Protein AF-A0A0M8XVI4-F1 (afdb_monomer_lite)

Secondary structure (DSSP, 8-state):
-----GGGSS---------TTSSHHHHHHHHHHHHHHTT-------TTSSSHHHHHHTT-----TT-----

Radius of gyration: 14.6 Å; chains: 1; bounding box: 35×29×34 Å

pLDDT: mean 90.33, std 9.72, range [48.16, 96.56]

Structure (mmCIF, N/CA/C/O backbone):
data_AF-A0A0M8XVI4-F1
#
_entry.id   AF-A0A0M8XVI4-F1
#
loop_
_atom_site.group_PDB
_atom_site.id
_atom_site.type_symbol
_atom_site.label_atom_id
_atom_site.label_alt_id
_atom_site.label_comp_id
_atom_site.label_asym_id
_atom_site.label_entity_id
_atom_site.label_seq_id
_atom_site.pdbx_PDB_ins_code
_atom_site.Cartn_x
_atom_site.Cartn_y
_atom_site.Cartn_z
_atom_site.occupancy
_atom_site.B_iso_or_equiv
_atom_site.auth_seq_id
_atom_site.auth_comp_id
_atom_site.auth_asym_id
_atom_site.auth_atom_id
_atom_site.pdbx_PDB_model_num
ATOM 1 N N . MET A 1 1 ? 9.414 11.229 -14.008 1.00 62.00 1 MET A N 1
ATOM 2 C CA . MET A 1 1 ? 8.518 10.081 -13.757 1.00 62.00 1 MET A CA 1
ATOM 3 C C . MET A 1 1 ? 9.246 8.837 -14.225 1.00 62.00 1 MET A C 1
ATOM 5 O O . MET A 1 1 ? 9.689 8.835 -15.364 1.00 62.00 1 MET A O 1
ATOM 9 N N . VAL A 1 2 ? 9.435 7.849 -13.351 1.00 82.69 2 VAL A N 1
ATOM 10 C CA . VAL A 1 2 ? 10.029 6.552 -13.715 1.00 82.69 2 VAL A CA 1
ATOM 11 C C . VAL A 1 2 ? 8.882 5.558 -13.850 1.00 82.69 2 VAL A C 1
ATOM 13 O O . VAL A 1 2 ? 8.028 5.500 -12.967 1.00 82.69 2 VAL A O 1
ATOM 16 N N . VAL A 1 3 ? 8.844 4.829 -14.962 1.00 85.44 3 VAL A N 1
ATOM 17 C CA . VAL A 1 3 ? 7.900 3.732 -15.194 1.00 85.44 3 VAL A CA 1
ATOM 18 C C . VAL A 1 3 ? 8.721 2.456 -15.216 1.00 85.44 3 VAL A C 1
ATOM 20 O O . VAL A 1 3 ? 9.683 2.358 -15.974 1.00 85.44 3 VAL A O 1
ATOM 23 N N . TRP A 1 4 ? 8.369 1.520 -14.346 1.00 86.25 4 TRP A N 1
ATOM 24 C CA . TRP A 1 4 ? 9.060 0.250 -14.200 1.00 86.25 4 TRP A CA 1
ATOM 25 C C . TRP A 1 4 ? 8.033 -0.873 -14.251 1.00 86.25 4 TRP A C 1
ATOM 27 O O . TRP A 1 4 ? 7.026 -0.818 -13.5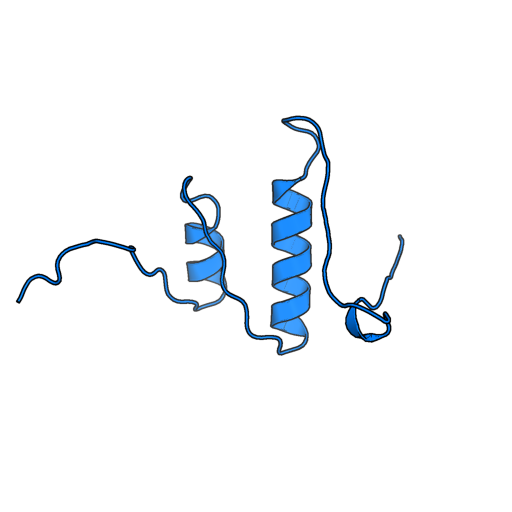43 1.00 86.25 4 TRP A O 1
ATOM 37 N N . ASP A 1 5 ? 8.285 -1.856 -15.110 1.00 88.62 5 ASP A N 1
ATOM 38 C CA . ASP A 1 5 ? 7.476 -3.063 -15.196 1.00 88.62 5 ASP A CA 1
ATOM 39 C C . ASP A 1 5 ? 8.098 -4.154 -14.324 1.00 88.62 5 ASP A C 1
ATOM 41 O O . ASP A 1 5 ? 9.062 -4.816 -14.714 1.00 88.62 5 ASP A O 1
ATOM 45 N N . ARG A 1 6 ? 7.534 -4.328 -13.125 1.00 88.19 6 ARG A N 1
ATOM 46 C CA . ARG A 1 6 ? 7.929 -5.383 -12.187 1.00 88.19 6 ARG A CA 1
ATOM 47 C C . ARG A 1 6 ? 7.801 -6.776 -12.799 1.00 88.19 6 ARG A C 1
ATOM 49 O O . ARG A 1 6 ? 8.593 -7.645 -12.462 1.00 88.19 6 ARG A O 1
ATOM 56 N N . TRP A 1 7 ? 6.830 -6.994 -13.681 1.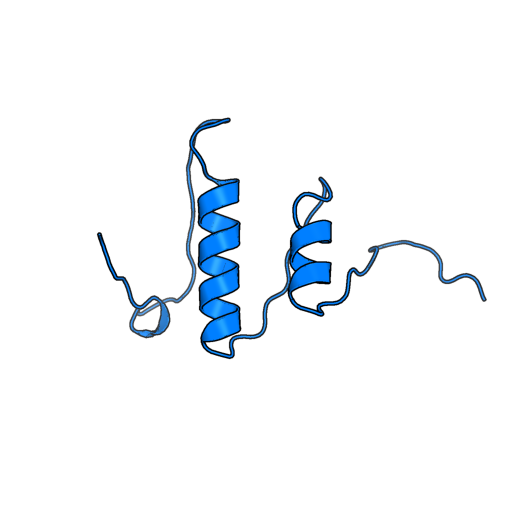00 88.94 7 TRP A N 1
ATOM 57 C CA . TRP A 1 7 ? 6.507 -8.319 -14.218 1.00 88.94 7 TRP A CA 1
ATOM 58 C C . TRP A 1 7 ? 7.456 -8.765 -15.333 1.00 88.94 7 TRP A C 1
ATOM 60 O O . TRP A 1 7 ? 7.459 -9.937 -15.704 1.00 88.94 7 TRP A O 1
ATOM 70 N N . ALA A 1 8 ? 8.291 -7.852 -15.830 1.00 92.19 8 ALA A N 1
ATOM 71 C CA . ALA A 1 8 ? 9.363 -8.143 -16.775 1.00 92.19 8 ALA A CA 1
ATOM 72 C C . ALA A 1 8 ? 10.712 -8.457 -16.093 1.00 92.19 8 ALA A C 1
ATOM 74 O O . ALA A 1 8 ? 11.689 -8.728 -16.789 1.00 92.19 8 ALA A O 1
ATOM 75 N N . ALA A 1 9 ? 10.797 -8.383 -14.759 1.00 91.75 9 ALA A N 1
ATOM 76 C CA . ALA A 1 9 ? 12.017 -8.684 -14.011 1.00 91.75 9 ALA A CA 1
ATOM 77 C C . ALA A 1 9 ? 12.215 -10.197 -13.806 1.00 91.75 9 ALA A C 1
ATOM 79 O O . ALA A 1 9 ? 11.245 -10.951 -13.765 1.00 91.75 9 ALA A O 1
ATOM 80 N N . ASP A 1 10 ? 13.466 -10.626 -13.597 1.00 94.94 10 ASP A N 1
ATOM 81 C CA . ASP A 1 10 ? 13.797 -12.029 -13.283 1.00 94.94 10 ASP A CA 1
ATOM 82 C C . ASP A 1 10 ? 13.111 -12.516 -11.994 1.00 94.94 10 ASP A C 1
ATOM 84 O O . ASP A 1 10 ? 12.740 -13.684 -11.879 1.00 94.94 10 ASP A O 1
ATOM 88 N N . THR A 1 11 ? 12.909 -11.597 -11.044 1.00 92.12 11 THR A N 1
ATOM 89 C CA . THR A 1 11 ? 12.149 -11.812 -9.811 1.00 92.12 11 THR A CA 1
ATOM 90 C C . THR A 1 11 ? 11.213 -10.632 -9.578 1.00 92.12 11 THR A C 1
ATOM 92 O O . THR A 1 11 ? 11.606 -9.476 -9.730 1.00 92.12 11 THR A O 1
ATOM 95 N N . TYR A 1 12 ? 9.980 -10.921 -9.162 1.00 91.69 12 TYR A N 1
ATOM 96 C CA . TYR A 1 12 ? 8.943 -9.907 -8.936 1.00 91.69 12 TYR A CA 1
ATOM 97 C C . TYR A 1 12 ? 8.996 -9.283 -7.533 1.00 91.69 12 TYR A C 1
ATOM 99 O O . TYR A 1 12 ? 8.314 -8.299 -7.256 1.00 91.69 12 TYR A O 1
ATOM 107 N N . ASP A 1 13 ? 9.807 -9.825 -6.631 1.00 91.50 13 ASP A N 1
ATOM 108 C CA . ASP A 1 13 ? 9.929 -9.327 -5.265 1.00 91.50 13 ASP A CA 1
ATOM 109 C C . ASP A 1 13 ? 10.500 -7.905 -5.220 1.00 91.50 13 ASP A C 1
ATOM 111 O O . ASP A 1 13 ? 11.355 -7.506 -6.010 1.00 91.50 13 ASP A O 1
ATOM 115 N N . THR A 1 14 ? 10.014 -7.105 -4.273 1.00 92.25 14 THR A N 1
ATOM 116 C CA . THR A 1 14 ? 10.433 -5.711 -4.098 1.00 92.25 14 THR A CA 1
ATOM 117 C C . THR A 1 14 ? 10.676 -5.416 -2.624 1.00 92.25 14 THR A C 1
ATOM 119 O O . THR A 1 14 ? 9.838 -5.721 -1.777 1.00 92.25 14 THR A O 1
ATOM 122 N N . VAL A 1 15 ? 11.799 -4.763 -2.315 1.00 94.50 15 VAL A N 1
ATOM 123 C CA . VAL A 1 15 ? 12.131 -4.287 -0.965 1.00 94.50 15 VAL A CA 1
ATOM 124 C C . VAL A 1 15 ? 12.117 -2.761 -0.954 1.00 94.50 15 VAL A C 1
ATOM 126 O O . VAL A 1 15 ? 12.856 -2.120 -1.699 1.00 94.50 15 VAL A O 1
ATOM 129 N N . VAL A 1 16 ? 11.287 -2.167 -0.093 1.00 93.75 16 VAL A N 1
ATOM 130 C CA . VAL A 1 16 ? 11.161 -0.708 0.047 1.00 93.75 16 VAL A CA 1
ATOM 131 C C . VAL A 1 16 ? 11.783 -0.260 1.370 1.00 93.75 16 VAL A C 1
ATOM 133 O O . VAL A 1 16 ? 11.229 -0.509 2.440 1.00 93.75 16 VAL A O 1
ATOM 136 N N . LEU A 1 17 ? 12.920 0.436 1.300 1.00 96.12 17 LEU A N 1
ATOM 137 C CA . LEU A 1 17 ? 13.631 0.983 2.460 1.00 96.12 17 LEU A CA 1
ATOM 138 C C . LEU A 1 17 ? 13.440 2.497 2.533 1.00 96.12 17 LEU A C 1
ATOM 140 O O . LEU A 1 17 ? 13.687 3.209 1.563 1.00 96.12 17 LEU A O 1
ATOM 144 N N . ALA A 1 18 ? 13.007 3.000 3.687 1.00 94.38 18 ALA A N 1
ATOM 145 C CA . ALA A 1 18 ? 12.756 4.423 3.871 1.00 94.38 18 ALA A CA 1
ATOM 146 C C . ALA A 1 18 ? 12.790 4.809 5.358 1.00 94.38 18 ALA A C 1
ATOM 148 O O . ALA A 1 18 ? 12.470 3.997 6.225 1.00 94.38 18 ALA A O 1
ATOM 149 N N . ARG A 1 19 ? 13.127 6.069 5.661 1.00 95.38 19 ARG A N 1
ATOM 150 C CA . ARG A 1 19 ? 12.975 6.627 7.019 1.00 95.38 19 ARG A CA 1
ATOM 151 C C . ARG A 1 19 ? 11.497 6.870 7.336 1.00 95.38 19 ARG A C 1
ATOM 153 O O . ARG A 1 19 ? 10.691 7.061 6.421 1.00 95.38 19 ARG A O 1
ATOM 160 N N . SER A 1 20 ? 11.143 6.942 8.617 1.00 90.88 20 SER A N 1
ATOM 161 C CA . SER A 1 20 ? 9.790 7.357 9.011 1.00 90.88 20 SER A CA 1
ATOM 162 C C . SER A 1 20 ? 9.429 8.716 8.390 1.00 90.88 20 SER A C 1
ATOM 164 O O . SER A 1 20 ? 10.284 9.592 8.259 1.00 90.88 20 SER A O 1
ATOM 166 N N . GLY A 1 21 ? 8.187 8.855 7.920 1.00 90.44 21 GLY A N 1
ATOM 167 C CA . GLY A 1 21 ? 7.691 10.064 7.251 1.00 90.44 21 GLY A CA 1
ATOM 168 C C . GLY A 1 21 ? 8.171 10.290 5.809 1.00 90.44 21 GLY A C 1
ATOM 169 O O . GLY A 1 21 ? 7.726 11.237 5.172 1.00 90.44 21 GLY A O 1
ATOM 170 N N . SER A 1 22 ? 9.025 9.429 5.242 1.00 95.06 22 SER A N 1
ATOM 171 C CA . SER A 1 22 ? 9.569 9.629 3.881 1.00 95.06 22 SER A CA 1
ATOM 172 C C . SER A 1 22 ? 8.675 9.125 2.736 1.00 95.06 22 SER A C 1
ATOM 174 O O . SER A 1 22 ? 9.105 9.073 1.588 1.00 95.06 22 SER A O 1
ATOM 176 N N . GLY A 1 23 ? 7.424 8.755 3.030 1.00 93.44 23 GLY A N 1
ATOM 177 C CA . GLY A 1 23 ? 6.448 8.347 2.013 1.00 93.44 23 GLY A CA 1
ATOM 178 C C . GLY A 1 23 ? 6.415 6.851 1.684 1.00 93.44 23 GLY A C 1
ATOM 179 O O . GLY A 1 23 ? 5.757 6.475 0.717 1.00 93.44 23 GLY A O 1
ATOM 180 N N . LYS A 1 24 ? 7.042 5.981 2.493 1.00 95.06 24 LYS A N 1
ATOM 181 C CA . LYS A 1 24 ? 6.993 4.512 2.321 1.00 95.06 24 LYS A CA 1
ATOM 182 C C . LYS A 1 24 ? 5.564 3.989 2.143 1.00 95.06 24 LYS A C 1
ATOM 184 O O . LYS A 1 24 ? 5.271 3.351 1.140 1.00 95.06 24 LYS A O 1
ATOM 189 N N . SER A 1 25 ? 4.668 4.284 3.090 1.00 92.75 25 SER A N 1
ATOM 190 C CA . SER A 1 25 ? 3.284 3.789 3.033 1.00 92.75 25 SER A CA 1
ATOM 191 C C . SER A 1 25 ? 2.509 4.364 1.842 1.00 92.75 25 SER A C 1
ATOM 193 O O . SER A 1 25 ? 1.680 3.669 1.267 1.00 92.75 25 SER A O 1
ATOM 195 N N . TYR A 1 26 ? 2.807 5.595 1.412 1.00 93.62 26 TYR A N 1
ATOM 196 C CA . TYR A 1 26 ? 2.209 6.166 0.201 1.00 93.62 26 TYR A CA 1
ATOM 197 C C . TYR A 1 26 ? 2.654 5.407 -1.056 1.00 93.62 26 TYR A C 1
ATOM 199 O O . TYR A 1 26 ? 1.816 5.012 -1.865 1.00 93.62 26 TYR A O 1
ATOM 207 N N . PHE A 1 27 ? 3.959 5.151 -1.192 1.00 94.12 27 PHE A N 1
ATOM 208 C CA . PHE A 1 27 ? 4.503 4.375 -2.303 1.00 94.12 27 PHE A CA 1
ATOM 209 C C . PHE A 1 27 ? 3.917 2.957 -2.346 1.00 94.12 27 PHE A C 1
ATOM 211 O O . PHE A 1 27 ? 3.399 2.557 -3.384 1.00 94.12 27 PHE A O 1
ATOM 218 N N . CYS A 1 28 ? 3.917 2.235 -1.219 1.00 94.88 28 CYS A N 1
ATOM 219 C CA . CYS A 1 28 ? 3.369 0.877 -1.134 1.00 94.88 28 CYS A CA 1
ATOM 220 C C . CYS A 1 28 ? 1.880 0.817 -1.515 1.00 94.88 28 CYS A C 1
ATOM 222 O O . CYS A 1 28 ? 1.486 -0.043 -2.297 1.00 94.88 28 CYS A O 1
ATOM 224 N N . LYS A 1 29 ? 1.049 1.749 -1.024 1.00 95.81 29 LYS A N 1
ATOM 225 C CA . LYS A 1 29 ? -0.385 1.805 -1.372 1.00 95.81 29 LYS A CA 1
ATOM 226 C C . LYS A 1 29 ? -0.601 2.078 -2.859 1.00 95.81 29 LYS A C 1
ATOM 228 O O . LYS A 1 29 ? -1.495 1.501 -3.469 1.00 95.81 29 LYS A O 1
ATOM 233 N N . LEU A 1 30 ? 0.220 2.941 -3.450 1.00 94.69 30 LEU A N 1
ATOM 234 C CA . LEU A 1 30 ? 0.126 3.271 -4.865 1.00 94.69 30 LEU A CA 1
ATOM 235 C C . LEU A 1 30 ? 0.593 2.115 -5.765 1.00 94.69 30 LEU A C 1
ATOM 237 O O . LEU A 1 30 ? -0.037 1.846 -6.785 1.00 94.69 30 LEU A O 1
ATOM 241 N N . ASP A 1 31 ? 1.673 1.428 -5.392 1.00 94.12 31 ASP A N 1
ATOM 242 C CA . ASP A 1 31 ? 2.148 0.220 -6.077 1.00 94.12 31 ASP A CA 1
ATOM 243 C C . ASP A 1 31 ? 1.108 -0.912 -6.027 1.00 94.12 31 ASP A C 1
ATOM 245 O O . ASP A 1 31 ? 0.796 -1.537 -7.045 1.00 94.12 31 ASP A O 1
ATOM 249 N N . LEU A 1 32 ? 0.488 -1.104 -4.860 1.00 95.62 32 LEU A N 1
ATOM 250 C CA . LEU A 1 32 ? -0.614 -2.038 -4.665 1.00 95.62 32 LEU A CA 1
ATOM 251 C C . LEU A 1 32 ? -1.809 -1.699 -5.566 1.00 95.62 32 LEU A C 1
ATOM 253 O O . LEU A 1 32 ? -2.276 -2.559 -6.305 1.00 95.62 32 LEU A O 1
ATOM 257 N N . LEU A 1 33 ? -2.266 -0.442 -5.569 1.00 95.88 33 LEU A N 1
ATOM 258 C CA . LEU A 1 33 ? -3.372 0.005 -6.425 1.00 95.88 33 LEU A CA 1
ATOM 259 C C . LEU A 1 33 ? -3.093 -0.212 -7.915 1.00 95.88 33 LEU A C 1
ATOM 261 O O . LEU A 1 33 ? -3.985 -0.629 -8.649 1.00 95.88 33 LEU A O 1
ATOM 265 N N . ARG A 1 34 ? -1.864 0.046 -8.372 1.00 94.12 34 ARG A N 1
ATOM 266 C CA . ARG A 1 34 ? -1.473 -0.218 -9.766 1.00 94.12 34 ARG A CA 1
ATOM 267 C C . ARG A 1 34 ? -1.484 -1.701 -10.093 1.00 94.12 34 ARG A C 1
ATOM 269 O O . ARG A 1 34 ? -1.888 -2.074 -11.185 1.00 94.12 34 ARG A O 1
ATOM 276 N N . SER A 1 35 ? -1.081 -2.537 -9.146 1.00 93.94 35 SER A N 1
ATOM 277 C CA . SER A 1 35 ? -1.118 -3.989 -9.317 1.00 93.94 35 SER A CA 1
ATOM 278 C C . SER A 1 35 ? -2.554 -4.491 -9.425 1.00 93.94 35 SER A C 1
ATOM 280 O O . SER A 1 35 ? -2.872 -5.215 -10.365 1.00 93.94 35 SER A O 1
ATOM 282 N N 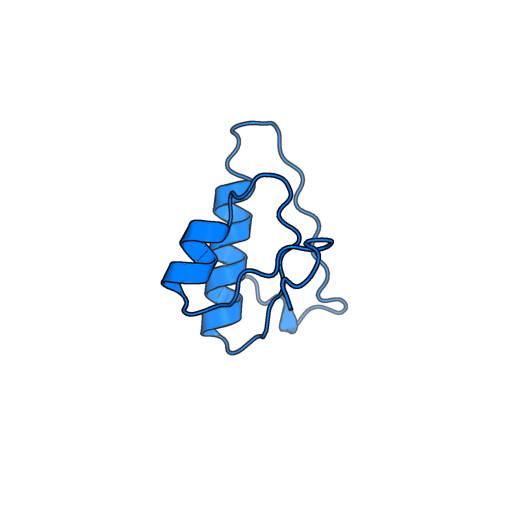. LEU A 1 36 ? -3.437 -4.024 -8.535 1.00 95.38 36 LEU A N 1
ATOM 283 C CA . LEU A 1 36 ? -4.871 -4.315 -8.596 1.00 95.38 36 LEU A CA 1
ATOM 284 C C . LEU A 1 36 ? -5.478 -3.851 -9.929 1.00 95.38 36 LEU A C 1
ATOM 286 O O . LEU A 1 36 ? -6.228 -4.596 -10.553 1.00 95.38 36 LEU A O 1
ATOM 290 N N . TYR A 1 37 ? -5.113 -2.654 -10.402 1.00 94.00 37 TYR A N 1
ATOM 291 C CA . TYR A 1 37 ? -5.550 -2.137 -11.703 1.00 94.00 37 TYR A CA 1
ATOM 292 C C . TYR A 1 37 ? -5.105 -3.031 -12.872 1.00 94.00 37 TYR A C 1
ATOM 294 O O . TYR A 1 37 ? -5.860 -3.226 -13.820 1.00 94.00 37 TYR A O 1
ATOM 302 N N . SER A 1 38 ? -3.914 -3.623 -12.784 1.00 92.69 38 SER A N 1
ATOM 303 C CA . SER A 1 38 ? -3.403 -4.594 -13.759 1.00 92.69 38 SER A CA 1
ATOM 304 C C . SER A 1 38 ? -3.965 -6.015 -13.580 1.00 92.69 38 SER A C 1
ATOM 306 O O . SER A 1 38 ? -3.499 -6.936 -14.247 1.00 92.69 38 SER A O 1
ATOM 308 N N . GLY A 1 39 ? -4.949 -6.218 -12.696 1.00 93.88 39 GLY A N 1
ATOM 309 C CA . GLY A 1 39 ? -5.607 -7.511 -12.475 1.00 93.88 39 GLY A CA 1
ATOM 310 C C . GLY A 1 39 ? -4.864 -8.464 -11.535 1.00 93.88 39 GLY A C 1
ATOM 311 O O . GLY A 1 39 ? -5.188 -9.648 -11.485 1.00 93.88 39 GLY A O 1
ATOM 312 N N . VAL A 1 40 ? -3.870 -7.977 -10.790 1.00 94.31 40 VAL A N 1
ATOM 313 C CA . VAL A 1 40 ? -3.088 -8.792 -9.851 1.00 94.31 40 VAL A CA 1
ATOM 314 C C . VAL A 1 40 ? -3.827 -8.901 -8.523 1.00 94.31 40 VAL A C 1
ATOM 316 O O . VAL A 1 40 ? -4.148 -7.888 -7.906 1.00 94.31 40 VAL A O 1
ATOM 319 N N . THR A 1 41 ? -4.041 -10.123 -8.039 1.00 94.75 41 THR A N 1
ATOM 320 C CA . THR A 1 41 ? -4.565 -10.365 -6.688 1.00 94.75 41 THR A CA 1
ATOM 321 C C . THR A 1 41 ? -3.503 -10.048 -5.642 1.00 94.75 41 THR A C 1
ATOM 323 O O . THR A 1 41 ? -2.357 -10.475 -5.768 1.00 94.75 41 THR A O 1
ATOM 326 N N . ALA A 1 42 ? -3.885 -9.344 -4.579 1.00 95.00 42 ALA A N 1
ATOM 327 C CA . ALA A 1 42 ? -2.966 -8.953 -3.520 1.00 95.00 42 ALA A CA 1
ATOM 328 C C . ALA A 1 42 ? -3.540 -9.223 -2.127 1.00 95.00 42 ALA A C 1
ATOM 330 O O . ALA A 1 42 ? -4.743 -9.108 -1.898 1.00 95.00 42 ALA A O 1
ATOM 331 N N . ALA A 1 43 ? -2.647 -9.537 -1.191 1.00 95.81 43 ALA A N 1
ATOM 332 C CA . ALA A 1 43 ? -2.922 -9.626 0.235 1.00 95.81 43 ALA A CA 1
ATOM 333 C C . ALA A 1 43 ? -1.911 -8.751 0.985 1.00 95.81 43 ALA A C 1
ATOM 335 O O . ALA A 1 43 ? -0.744 -8.676 0.598 1.00 95.81 43 ALA A O 1
ATOM 336 N N . VAL A 1 44 ? -2.359 -8.083 2.047 1.00 95.62 44 VAL A N 1
ATOM 337 C CA . VAL A 1 44 ? -1.524 -7.190 2.859 1.00 95.62 44 VAL A CA 1
ATOM 338 C C . VAL A 1 44 ? -1.592 -7.642 4.309 1.00 95.62 44 VAL A C 1
ATOM 340 O O . VAL A 1 44 ? -2.679 -7.832 4.849 1.00 95.62 44 VAL A O 1
ATOM 343 N N . ILE A 1 45 ? -0.428 -7.802 4.936 1.00 94.75 45 ILE A N 1
ATOM 344 C CA . ILE A 1 45 ? -0.317 -7.983 6.384 1.00 94.75 45 ILE A CA 1
ATOM 345 C C . ILE A 1 45 ? -0.241 -6.585 6.995 1.00 94.75 45 ILE A C 1
ATOM 347 O O . ILE A 1 45 ? 0.740 -5.873 6.784 1.00 94.75 45 ILE A O 1
ATOM 351 N N . ASP A 1 46 ? -1.290 -6.193 7.711 1.00 94.12 46 ASP A N 1
ATOM 352 C CA . ASP A 1 46 ? -1.492 -4.824 8.186 1.00 94.12 46 ASP A CA 1
ATOM 353 C C . ASP A 1 46 ? -1.710 -4.790 9.708 1.00 94.12 46 ASP A C 1
ATOM 355 O O . ASP A 1 46 ? -2.847 -4.820 10.167 1.00 94.12 46 ASP A O 1
ATOM 359 N N . PRO A 1 47 ? -0.634 -4.777 10.514 1.00 90.56 47 PRO A N 1
ATOM 360 C CA . PRO A 1 47 ? -0.749 -4.751 11.973 1.00 90.56 47 PRO A CA 1
ATOM 361 C C . PRO A 1 47 ? -1.194 -3.390 12.535 1.00 90.56 47 PRO A C 1
ATOM 363 O O . PRO A 1 47 ? -1.492 -3.302 13.722 1.00 90.56 47 PRO A O 1
ATOM 366 N N . GLU A 1 48 ? -1.199 -2.332 11.718 1.00 91.81 48 GLU A N 1
ATOM 367 C CA . GLU A 1 48 ? -1.490 -0.950 12.130 1.00 91.81 48 GLU A CA 1
ATOM 368 C C . GLU A 1 48 ? -2.806 -0.413 11.531 1.00 91.81 48 GLU A C 1
ATOM 370 O O . GLU A 1 48 ? -3.096 0.779 11.640 1.00 91.81 48 GLU A O 1
ATOM 375 N N . ASP A 1 49 ? -3.601 -1.274 10.885 1.00 92.81 49 ASP A N 1
ATOM 376 C CA . ASP A 1 49 ? -4.854 -0.925 10.200 1.00 92.81 49 ASP A CA 1
ATOM 377 C C . ASP A 1 49 ? -4.714 0.226 9.168 1.00 92.81 49 ASP A C 1
ATOM 379 O O . ASP A 1 49 ? -5.679 0.932 8.840 1.00 92.81 49 ASP A O 1
ATOM 383 N N . GLU A 1 50 ? -3.514 0.431 8.607 1.00 94.12 50 GLU A N 1
ATOM 384 C CA . GLU A 1 50 ? -3.223 1.501 7.647 1.00 94.12 50 GLU A CA 1
ATOM 385 C C . GLU A 1 50 ? -3.891 1.278 6.278 1.00 94.12 50 GLU A C 1
ATOM 387 O O . GLU A 1 50 ? -4.099 2.236 5.513 1.00 94.12 50 GLU A O 1
ATOM 392 N N . TYR A 1 51 ? -4.176 0.024 5.932 1.00 95.75 51 TYR A N 1
ATOM 393 C CA . TYR A 1 51 ? -4.723 -0.425 4.656 1.00 95.75 51 TYR A CA 1
ATOM 394 C C . TYR A 1 51 ? -6.219 -0.709 4.726 1.00 95.75 51 TYR A C 1
ATOM 396 O O . TYR A 1 51 ? -6.843 -0.742 3.672 1.00 95.75 51 TYR A O 1
ATOM 404 N N . THR A 1 52 ? -6.834 -0.793 5.909 1.00 95.19 52 THR A N 1
ATOM 405 C CA . THR A 1 52 ? -8.282 -1.030 6.073 1.00 95.19 52 THR A CA 1
ATOM 406 C C . THR A 1 52 ? -9.139 -0.119 5.189 1.00 95.19 52 THR A C 1
ATOM 408 O O . THR A 1 52 ? -10.000 -0.591 4.448 1.00 95.19 52 THR A O 1
ATOM 411 N N . ARG A 1 53 ? -8.854 1.192 5.165 1.00 94.81 53 ARG A N 1
A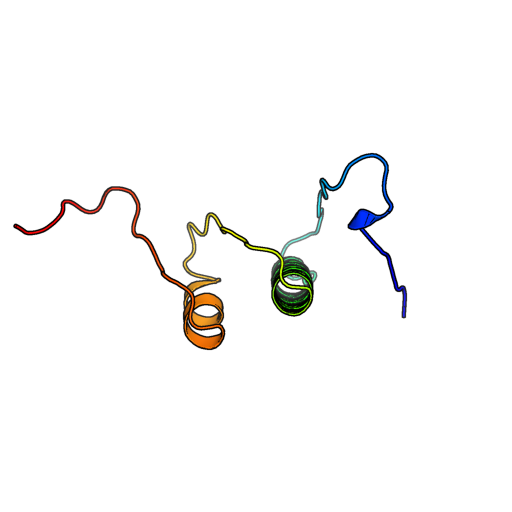TOM 412 C CA . ARG A 1 53 ? -9.574 2.140 4.291 1.00 94.81 53 ARG A CA 1
ATOM 413 C C . ARG A 1 53 ? -9.369 1.857 2.803 1.00 94.81 53 ARG A C 1
ATOM 415 O O . ARG A 1 53 ? -10.304 2.018 2.023 1.00 94.81 53 ARG A O 1
ATOM 422 N N . LEU A 1 54 ? -8.153 1.478 2.414 1.00 95.94 54 LEU A N 1
ATOM 423 C CA . LEU A 1 54 ? -7.825 1.153 1.029 1.00 95.94 54 LEU A CA 1
ATOM 424 C C . LEU A 1 54 ? -8.547 -0.123 0.598 1.00 95.94 54 LEU A C 1
ATOM 426 O O . LEU A 1 54 ?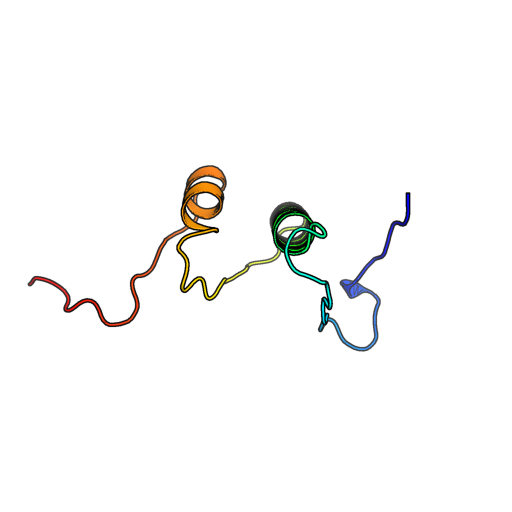 -9.173 -0.127 -0.454 1.00 95.94 54 LEU A O 1
ATOM 430 N N . THR A 1 55 ? -8.508 -1.159 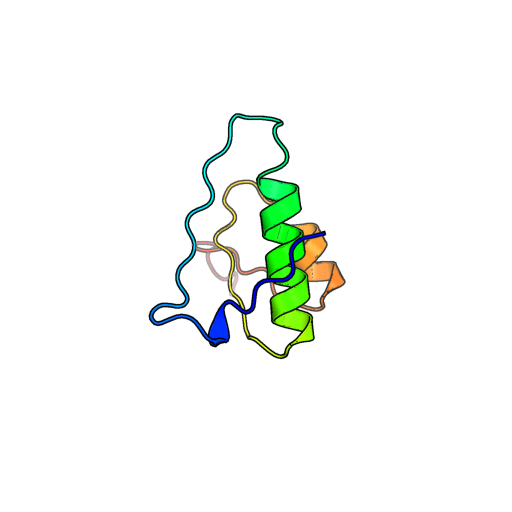1.437 1.00 96.56 55 THR A N 1
ATOM 431 C CA . THR A 1 55 ? -9.194 -2.434 1.232 1.00 96.56 55 THR A CA 1
ATOM 432 C C . THR A 1 55 ? -10.684 -2.211 1.001 1.00 96.56 55 THR A C 1
ATOM 434 O O . THR A 1 55 ? -11.211 -2.677 -0.005 1.00 96.56 55 THR A O 1
ATOM 437 N N . THR A 1 56 ? -11.350 -1.413 1.843 1.00 95.69 56 THR A N 1
ATOM 438 C CA . THR A 1 56 ? -12.764 -1.061 1.639 1.00 95.69 56 THR A CA 1
ATOM 439 C C . THR A 1 56 ? -12.990 -0.307 0.326 1.00 95.69 56 THR A C 1
ATOM 441 O O . THR A 1 56 ? -13.938 -0.605 -0.394 1.00 95.69 56 THR A O 1
ATOM 444 N N . ALA A 1 57 ? -12.120 0.648 -0.020 1.00 95.94 57 ALA A N 1
ATOM 445 C CA . ALA A 1 57 ? -12.266 1.457 -1.232 1.00 95.94 57 ALA A CA 1
ATOM 446 C C . ALA A 1 57 ? -12.130 0.647 -2.534 1.00 95.94 57 ALA A C 1
ATOM 448 O O . ALA A 1 57 ? -12.744 1.006 -3.536 1.00 95.94 57 ALA A O 1
ATOM 449 N N . VAL A 1 58 ? -11.349 -0.437 -2.525 1.00 96.00 58 VAL A N 1
ATOM 450 C CA . VAL A 1 58 ? -11.171 -1.328 -3.686 1.00 96.00 58 VAL A CA 1
ATOM 451 C C . VAL A 1 58 ? -12.117 -2.534 -3.677 1.00 96.00 58 VAL A C 1
ATOM 453 O O . VAL A 1 58 ? -11.995 -3.402 -4.536 1.00 96.00 58 VAL A O 1
ATOM 456 N N . GLY A 1 59 ? -13.049 -2.613 -2.718 1.00 95.50 59 GLY A N 1
ATOM 457 C CA . GLY A 1 59 ? -13.970 -3.748 -2.577 1.00 95.50 59 GLY A CA 1
ATOM 458 C C . GLY A 1 59 ? -13.307 -5.039 -2.078 1.00 95.50 59 GLY A C 1
ATOM 459 O O . GLY A 1 59 ? -13.812 -6.128 -2.341 1.00 95.50 59 GLY A O 1
ATOM 460 N N . GLY A 1 60 ? -12.166 -4.932 -1.394 1.00 95.62 60 GLY A N 1
ATOM 461 C CA . GLY A 1 60 ? -11.462 -6.056 -0.782 1.00 95.62 60 GLY A CA 1
ATOM 462 C C . GLY A 1 60 ? -12.070 -6.500 0.553 1.00 95.62 60 GLY A C 1
ATOM 463 O O . GLY A 1 60 ? -13.028 -5.917 1.059 1.00 95.62 60 GLY A O 1
ATOM 464 N N . ILE A 1 61 ? -11.474 -7.533 1.151 1.00 96.12 61 ILE A N 1
ATOM 465 C CA . ILE A 1 61 ? -11.930 -8.136 2.410 1.00 96.12 61 ILE A CA 1
ATOM 466 C C . ILE A 1 61 ? -10.856 -7.940 3.481 1.00 96.12 61 ILE A C 1
ATOM 468 O O . ILE A 1 61 ? -9.698 -8.300 3.275 1.00 96.12 61 ILE A O 1
ATOM 472 N N . VAL A 1 62 ? -11.245 -7.406 4.641 1.00 94.56 62 VAL A N 1
ATOM 473 C CA . VAL A 1 62 ? -10.386 -7.361 5.833 1.00 94.56 62 VAL A CA 1
ATOM 474 C C . VAL A 1 62 ? -10.621 -8.632 6.639 1.00 94.56 62 VAL A C 1
ATOM 476 O O . VAL A 1 62 ? -11.733 -8.880 7.099 1.00 94.56 62 VAL A O 1
ATOM 479 N N . THR A 1 63 ? -9.576 -9.443 6.802 1.00 91.88 63 THR A N 1
ATOM 480 C CA . THR A 1 63 ? -9.625 -10.660 7.621 1.00 91.88 63 THR A CA 1
ATOM 481 C C . THR A 1 63 ? -8.850 -10.430 8.908 1.00 91.88 63 THR A C 1
ATOM 483 O O . THR A 1 63 ? -7.633 -10.258 8.878 1.00 91.88 63 THR A O 1
ATOM 486 N N . LEU A 1 64 ? -9.551 -10.453 10.042 1.00 89.69 64 LEU A N 1
ATOM 487 C CA . LEU A 1 64 ? -8.922 -10.380 11.357 1.00 89.69 64 LEU A CA 1
ATOM 488 C C . LEU A 1 64 ? -8.328 -11.744 11.708 1.00 89.69 64 LEU A C 1
ATOM 490 O O . LEU A 1 64 ? -9.047 -12.693 12.026 1.00 89.69 64 LEU A O 1
ATOM 494 N N . LEU A 1 65 ? -7.004 -11.848 11.638 1.00 84.12 65 LEU A N 1
ATOM 495 C CA . LEU A 1 65 ? -6.301 -13.072 12.003 1.00 84.12 65 LEU A CA 1
ATOM 496 C C . LEU A 1 65 ? -6.406 -13.294 13.520 1.00 84.12 65 LEU A C 1
ATOM 498 O O . LEU A 1 65 ? -6.007 -12.442 14.308 1.00 84.12 65 LEU A O 1
ATOM 502 N N . GLY A 1 66 ? -6.946 -14.445 13.926 1.00 80.25 66 GLY A N 1
ATOM 503 C CA . GLY A 1 66 ? -7.048 -14.843 15.336 1.00 80.25 66 GLY A CA 1
ATOM 504 C C . GLY A 1 66 ? -8.310 -14.384 16.072 1.00 80.25 66 GLY A C 1
ATOM 505 O O . GLY A 1 66 ? -8.473 -14.730 17.241 1.00 80.25 66 GLY A O 1
ATOM 506 N N . ALA A 1 67 ? -9.230 -13.668 15.416 1.00 70.06 67 ALA A N 1
ATOM 507 C CA . ALA A 1 67 ? -10.560 -13.459 15.978 1.00 70.06 67 ALA A CA 1
ATOM 508 C C . ALA A 1 67 ? -11.283 -14.814 16.060 1.00 70.06 67 ALA A C 1
ATOM 510 O O . ALA A 1 67 ? -11.405 -15.521 15.057 1.00 70.06 67 ALA A O 1
ATOM 511 N N . GLN A 1 68 ? -11.739 -15.202 17.255 1.00 64.19 68 GLN A N 1
ATOM 512 C CA . GLN A 1 68 ? -12.614 -16.363 17.389 1.00 64.19 68 GLN A CA 1
ATOM 513 C C . GLN A 1 68 ? -13.877 -16.081 16.575 1.00 64.19 68 GLN A C 1
ATOM 515 O O . GLN A 1 68 ? -14.512 -15.044 16.766 1.00 64.19 68 GLN A O 1
ATOM 520 N N . ALA A 1 69 ? -14.224 -16.980 15.653 1.00 61.38 69 ALA A N 1
ATOM 521 C CA . ALA A 1 69 ? -15.517 -16.917 14.995 1.00 61.38 69 ALA A CA 1
ATOM 522 C C . ALA A 1 69 ? -16.590 -17.016 16.087 1.00 61.38 69 ALA A C 1
ATOM 524 O O . ALA A 1 69 ? -16.698 -18.041 16.762 1.00 61.38 69 ALA A O 1
ATOM 525 N N . SER A 1 70 ? -17.336 -15.935 16.305 1.00 59.12 70 SER A N 1
ATOM 526 C CA . SER A 1 70 ? -18.588 -16.013 17.045 1.00 59.12 70 SER A CA 1
ATOM 527 C C . SER A 1 70 ? -19.506 -16.934 16.243 1.00 59.12 70 SER A C 1
ATOM 529 O O . SER A 1 70 ? -19.765 -16.651 15.075 1.00 59.12 70 SER A O 1
ATOM 531 N N . ILE A 1 71 ? -19.872 -18.053 16.872 1.00 48.16 71 ILE A N 1
ATOM 532 C CA . ILE A 1 71 ? -20.801 -19.101 16.416 1.00 48.16 71 ILE A CA 1
ATOM 533 C C . ILE A 1 71 ? -21.959 -18.617 15.539 1.00 48.16 71 ILE A C 1
ATOM 535 O O . ILE A 1 71 ? -22.558 -17.566 15.864 1.00 48.16 71 ILE A O 1
#

Foldseek 3Di:
DDDDDLVPDPHNDDDDDDDPPPCSLVVVLVVVVVCVVVVHDDDDDCPPCSCVVVCVVSVHDDDDPPPDPDD

Sequence (71 aa):
MVVWDRWAADTYDTVVLARSGSGKSYFCKLDLLRSLYSGVTAAVIDPEDEYTRLTTAVGGIVTLLGAQASI